Protein AF-A0A9D5GN44-F1 (afdb_monomer)

Nearest PDB structures (foldseek):
  5c17-assembly1_A  TM=8.410E-01  e=7.854E-07  Priestia megaterium
  3f0p-assembly2_B  TM=7.069E-01  e=7.404E-07  Escherichia coli
  3f2f-assembly2_B  TM=6.912E-01  e=1.336E-06  Escherichia coli
  3f2g-assembly2_B  TM=6.956E-01  e=2.410E-06  Escherichia coli
  3fn8-assembly2_B  TM=6.91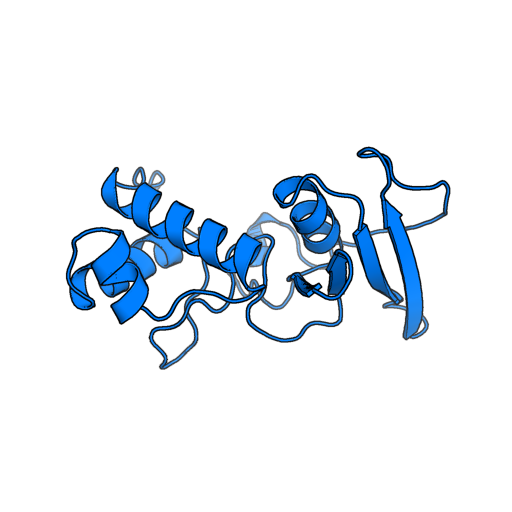7E-01  e=2.712E-06  Escherichia coli

Mean predicted aligned error: 4.76 Å

pLDDT: mean 92.04, std 11.54, range [35.81, 98.5]

Solvent-accessible surface area (backbone atoms only — not comparable to full-atom values): 8896 Å² total; per-residue (Å²): 135,83,83,68,84,76,74,72,50,81,62,42,51,52,51,52,52,50,37,50,52,27,28,77,73,68,43,33,60,53,56,48,67,57,48,10,60,77,70,76,51,49,48,66,58,46,52,53,38,53,49,54,36,32,78,66,73,60,34,39,66,33,85,100,47,86,39,58,33,29,48,81,32,39,20,58,53,92,48,70,21,31,32,35,46,86,91,46,66,34,24,10,70,38,76,68,25,26,55,44,41,39,63,73,66,70,55,57,32,35,37,35,36,55,41,91,87,81,60,49,80,44,75,47,50,31,50,91,93,35,72,58,93,76,91,83,84,88,79,73,82,45,60,77,95,51,26,80,81,41,65,84,66,79

Secondary structure (DSSP, 8-state):
---------HHHHHHHHHHHHHHHHHSSPPPHHHHHHHTTS-HHHHHHHHHHHHHTTS-EEPTTSSSEEEETTEESS--S-EEEETTEEEEESSHHHHHHHHHHHTS-EEEEEE-TTT--EEEEEEETTEEPS--------S-GGGGGGSTT--

Radius of gyration: 16.52 Å; Cα contacts (8 Å, |Δi|>4): 241; chains: 1; bounding box: 42×39×43 Å

Sequence (154 aa):
MSDAPQQSTGFDDRVRLAVYRSFVKTAQPPHPDELARQVNATPEQVRASYGRLADAHVLVVQPQSPFVRMEMPFSAVVTDYEVLDGSTRYHANCAWDAFGVVAVLGRDATVRCRCADCGERVAFRIEHNKLEPGDGLIHFVVPAHRWWDDIIFT

Foldseek 3Di:
DDDDQDPQDPLLVLLLVQQLVCCLVALAGDDLCVSCVVSVHDSVVSLVSVVSCVVSVQFDADPPDSGTQGGFQFGNDDDQKWKDDPPDITHGLFPVSSVVVCVSNVAWIKIWGADPPPRDIDIWTAHPNDIDDDDDDGDDPDDPVCCSVPVSRD

Structure (mmCIF, N/CA/C/O backbone):
data_AF-A0A9D5GN44-F1
#
_entry.id   AF-A0A9D5GN44-F1
#
loop_
_atom_site.group_PDB
_atom_site.id
_atom_site.type_symbol
_atom_site.label_atom_id
_atom_site.label_alt_id
_atom_site.label_comp_id
_atom_site.label_asym_id
_atom_site.label_entity_id
_atom_site.label_seq_id
_atom_site.pdbx_PDB_ins_code
_atom_site.Cartn_x
_atom_site.Cartn_y
_atom_site.Cartn_z
_atom_site.occupancy
_atom_site.B_iso_or_equiv
_atom_site.auth_seq_id
_atom_site.auth_comp_id
_atom_site.auth_asym_id
_atom_site.auth_atom_id
_atom_site.pdbx_PDB_model_num
ATOM 1 N N . MET A 1 1 ? -19.046 -26.613 2.769 1.00 35.81 1 MET A N 1
ATOM 2 C CA . MET A 1 1 ? -19.876 -25.478 3.219 1.00 35.81 1 MET A CA 1
ATOM 3 C C . MET A 1 1 ? -19.116 -24.244 2.792 1.00 35.81 1 MET A C 1
ATOM 5 O O . MET A 1 1 ? -18.000 -24.061 3.245 1.00 35.81 1 MET A O 1
ATOM 9 N N . SER A 1 2 ? -19.615 -23.572 1.756 1.00 39.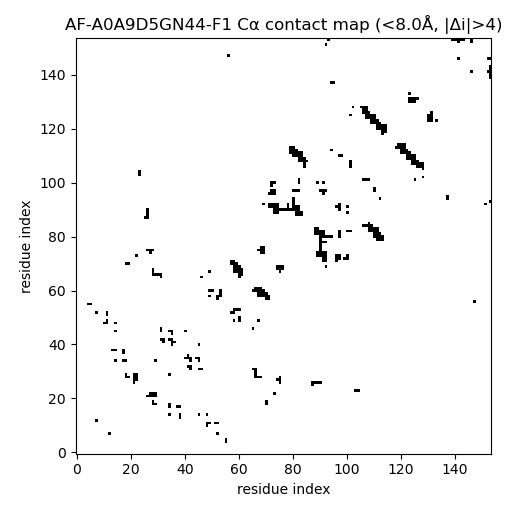38 2 SER A N 1
ATOM 10 C CA . SER A 1 2 ? -18.946 -22.442 1.113 1.00 39.38 2 SER A CA 1
ATOM 11 C C . SER A 1 2 ? -19.329 -21.187 1.884 1.00 39.38 2 SER A C 1
ATOM 13 O O . SER A 1 2 ? -20.483 -20.772 1.787 1.00 39.38 2 SER A O 1
ATOM 15 N N . ASP A 1 3 ? -18.399 -20.612 2.640 1.00 41.28 3 ASP A N 1
ATOM 16 C CA . ASP A 1 3 ? -18.574 -19.266 3.179 1.00 41.28 3 ASP A CA 1
ATOM 17 C C . ASP A 1 3 ? -18.505 -18.290 2.004 1.00 41.28 3 ASP A C 1
ATOM 19 O O . ASP A 1 3 ? -17.457 -18.057 1.402 1.00 41.28 3 ASP A O 1
ATOM 23 N N . ALA A 1 4 ? -19.674 -17.799 1.596 1.00 40.53 4 ALA A N 1
ATOM 24 C CA . ALA A 1 4 ? -19.759 -16.675 0.681 1.00 40.53 4 ALA A CA 1
ATOM 25 C C . ALA A 1 4 ? -19.089 -15.459 1.346 1.00 40.53 4 ALA A C 1
ATOM 27 O O . ALA A 1 4 ? -19.263 -15.276 2.553 1.00 40.53 4 ALA A O 1
ATOM 28 N N . PRO A 1 5 ? -18.359 -14.611 0.601 1.00 45.75 5 PRO A N 1
ATOM 29 C CA 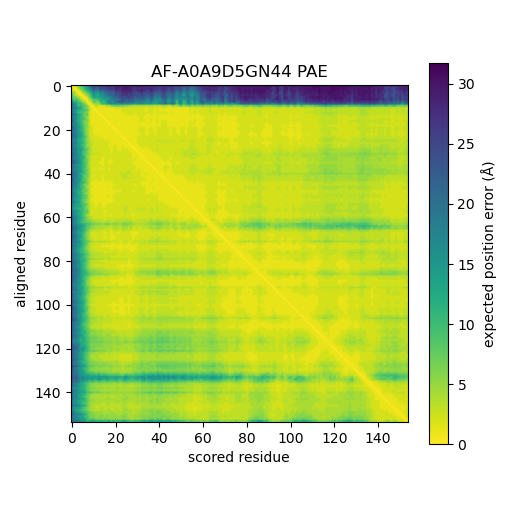. PRO A 1 5 ? -17.728 -13.440 1.187 1.00 45.75 5 PRO A CA 1
ATOM 30 C C . PRO A 1 5 ? -18.810 -12.542 1.793 1.00 45.75 5 PRO A C 1
ATOM 32 O O . PRO A 1 5 ? -19.678 -12.019 1.088 1.00 45.75 5 PRO A O 1
ATOM 35 N N . GLN A 1 6 ? -18.783 -12.421 3.121 1.00 52.31 6 GLN A N 1
ATOM 36 C CA . GLN A 1 6 ? -19.658 -11.542 3.881 1.00 52.31 6 GLN A CA 1
ATOM 37 C C . GLN A 1 6 ? -19.429 -10.125 3.349 1.00 52.31 6 GLN A C 1
ATOM 39 O O . GLN A 1 6 ? -18.328 -9.589 3.464 1.00 52.31 6 GLN A O 1
ATOM 44 N N . GLN A 1 7 ? -20.443 -9.545 2.700 1.00 52.06 7 GLN A N 1
ATOM 45 C CA . GLN A 1 7 ? -20.351 -8.188 2.172 1.00 52.06 7 GLN A CA 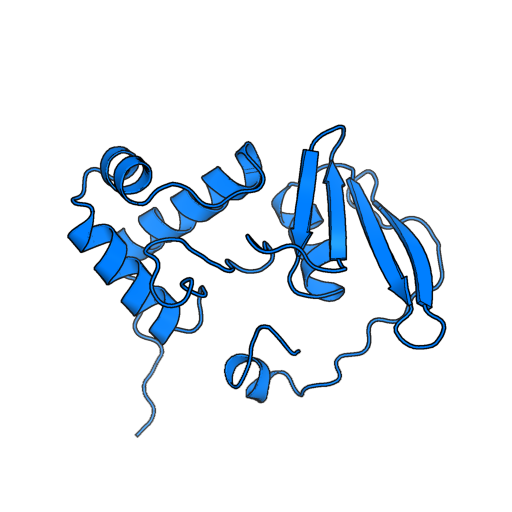1
ATOM 46 C C . GLN A 1 7 ? -19.915 -7.251 3.299 1.00 52.06 7 GLN A C 1
ATOM 48 O O . GLN A 1 7 ? -20.566 -7.192 4.345 1.00 52.06 7 GLN A O 1
ATOM 53 N N . SER A 1 8 ? -18.797 -6.560 3.070 1.00 58.03 8 SER A N 1
ATOM 54 C CA . SER A 1 8 ? -18.323 -5.439 3.874 1.00 58.03 8 SER A CA 1
ATOM 55 C C . SER A 1 8 ? -19.519 -4.586 4.292 1.00 58.03 8 SER A C 1
ATOM 57 O O . SER A 1 8 ? -20.308 -4.140 3.455 1.00 58.03 8 SER A O 1
ATOM 59 N N . THR A 1 9 ? -19.730 -4.423 5.599 1.00 73.44 9 THR A N 1
ATOM 60 C CA . THR A 1 9 ? -20.786 -3.519 6.056 1.00 73.44 9 THR A CA 1
ATOM 61 C C . THR A 1 9 ? -20.445 -2.114 5.557 1.00 73.44 9 THR A C 1
ATOM 63 O O . THR A 1 9 ? -19.271 -1.770 5.445 1.00 73.44 9 THR A O 1
ATOM 66 N N . GLY A 1 10 ? -21.429 -1.241 5.324 1.00 92.31 10 GLY A N 1
ATOM 67 C CA . GLY A 1 10 ? -21.131 0.142 4.911 1.00 92.31 10 GLY A CA 1
ATOM 68 C C . GLY A 1 10 ? -20.200 0.900 5.880 1.00 92.31 10 GLY A C 1
ATOM 69 O O . GLY A 1 10 ? -19.670 1.952 5.535 1.00 92.31 10 GLY A O 1
ATOM 70 N N . PHE A 1 11 ? -19.982 0.383 7.095 1.00 96.25 11 PHE A N 1
ATOM 71 C CA . PHE A 1 11 ? -18.941 0.851 8.003 1.00 96.25 11 PHE A CA 1
ATOM 72 C C . PHE A 1 11 ? -17.533 0.373 7.614 1.00 96.25 11 PHE A C 1
ATOM 74 O O . PHE A 1 11 ? -16.617 1.194 7.589 1.00 96.25 11 PHE A O 1
ATOM 81 N N . ASP A 1 12 ? -17.366 -0.909 7.289 1.00 97.25 12 ASP A N 1
ATOM 82 C CA . ASP A 1 12 ? -16.081 -1.502 6.897 1.00 97.25 12 ASP A CA 1
ATOM 83 C C . ASP A 1 12 ? -15.545 -0.862 5.607 1.00 97.25 12 ASP A C 1
ATOM 85 O O . ASP A 1 12 ? -14.369 -0.506 5.537 1.00 97.25 12 ASP A O 1
ATOM 89 N N . ASP A 1 13 ? -16.424 -0.555 4.648 1.00 96.62 13 ASP A N 1
ATOM 90 C CA . ASP A 1 13 ? -16.061 0.204 3.443 1.00 96.62 13 ASP A CA 1
ATOM 91 C C . ASP A 1 13 ? -15.542 1.610 3.770 1.00 96.62 13 ASP A C 1
ATOM 93 O O . ASP A 1 13 ? -14.566 2.076 3.176 1.00 96.62 13 ASP A O 1
ATOM 97 N N . ARG A 1 14 ? -16.162 2.304 4.736 1.00 97.44 14 ARG A N 1
ATOM 98 C CA . ARG A 1 14 ? -15.693 3.631 5.173 1.00 97.44 14 ARG A CA 1
ATOM 99 C C . ARG A 1 14 ? -14.335 3.550 5.855 1.00 97.44 14 ARG A C 1
ATOM 101 O O . ARG A 1 14 ? -13.502 4.425 5.619 1.00 97.44 14 ARG A O 1
ATOM 108 N N . VAL A 1 15 ? -14.118 2.526 6.681 1.00 97.69 15 VAL A N 1
ATOM 109 C CA . VAL A 1 15 ? -12.827 2.261 7.329 1.00 97.69 15 VAL A CA 1
ATOM 110 C C . VAL A 1 15 ? -11.757 2.015 6.269 1.00 97.69 15 VAL A C 1
ATOM 112 O O . VAL A 1 15 ? -10.753 2.727 6.247 1.00 97.69 15 VAL A O 1
ATOM 115 N N . ARG A 1 16 ? -12.003 1.093 5.334 1.00 97.38 16 ARG A N 1
ATOM 116 C CA . ARG A 1 16 ? -11.076 0.762 4.246 1.00 97.38 16 ARG A CA 1
ATOM 117 C C . ARG A 1 16 ? -10.751 1.974 3.374 1.00 97.38 16 ARG A C 1
ATOM 119 O O . ARG A 1 16 ? -9.587 2.263 3.103 1.00 97.38 16 ARG A O 1
ATOM 126 N N . LEU A 1 17 ? -11.766 2.738 2.973 1.00 97.31 17 LEU A N 1
ATOM 127 C CA . LEU A 1 17 ? -11.568 3.949 2.177 1.00 97.31 17 LEU A CA 1
ATOM 128 C C . LEU A 1 17 ? -10.712 4.984 2.918 1.00 97.31 17 LEU A C 1
ATOM 130 O O . LEU A 1 17 ? -9.891 5.666 2.304 1.00 97.31 17 LEU A O 1
ATOM 134 N N . ALA A 1 18 ? -10.889 5.120 4.232 1.00 97.69 18 ALA A N 1
ATOM 135 C CA . ALA A 1 18 ? -10.084 6.030 5.033 1.00 97.69 18 ALA A CA 1
ATOM 136 C C . ALA A 1 18 ? -8.627 5.542 5.193 1.00 97.69 18 ALA A C 1
ATOM 138 O O . ALA A 1 18 ? -7.714 6.369 5.146 1.00 97.69 18 ALA A O 1
ATOM 139 N N . VAL A 1 19 ? -8.383 4.225 5.245 1.00 97.88 19 VAL A N 1
ATOM 140 C CA . VAL A 1 19 ? -7.028 3.645 5.149 1.00 97.88 19 VAL A CA 1
ATOM 141 C C . VAL A 1 19 ? -6.370 4.004 3.812 1.00 97.88 19 VAL A C 1
ATOM 143 O O . VAL A 1 19 ? -5.272 4.563 3.816 1.00 97.88 19 VAL A O 1
ATOM 146 N N . TYR A 1 20 ? -7.051 3.794 2.680 1.00 97.88 20 TYR A N 1
ATOM 147 C CA . TYR A 1 20 ? -6.538 4.193 1.360 1.00 97.88 20 TYR A CA 1
ATOM 148 C C . TYR A 1 20 ? -6.214 5.681 1.282 1.00 97.88 20 TYR A C 1
ATOM 150 O O . TYR A 1 20 ? -5.154 6.064 0.791 1.00 97.88 20 TYR A O 1
ATOM 158 N N . ARG A 1 21 ? -7.111 6.539 1.779 1.00 97.62 21 ARG A N 1
ATOM 159 C CA . ARG A 1 21 ? -6.884 7.991 1.797 1.00 97.62 21 ARG A CA 1
ATOM 160 C C . ARG A 1 21 ? -5.644 8.366 2.600 1.00 97.62 21 ARG A C 1
ATOM 162 O O . ARG A 1 21 ? -4.933 9.281 2.190 1.00 97.62 21 ARG A O 1
ATOM 169 N N . SER A 1 22 ? -5.382 7.674 3.710 1.00 97.81 22 SER A N 1
ATOM 170 C CA . SER A 1 22 ? -4.145 7.860 4.469 1.00 97.81 22 SER A CA 1
ATOM 171 C C . SER A 1 22 ? -2.937 7.472 3.627 1.00 97.81 22 SER A C 1
ATOM 173 O O . SER A 1 22 ? -2.066 8.315 3.436 1.00 97.81 22 SER A O 1
ATOM 175 N N . PHE A 1 23 ? -2.929 6.272 3.034 1.00 97.88 23 PHE A N 1
ATOM 176 C CA . PHE A 1 23 ? -1.836 5.845 2.160 1.00 97.88 23 PHE A CA 1
ATOM 177 C C . PHE A 1 23 ? -1.584 6.857 1.052 1.00 97.88 23 PHE A C 1
ATOM 179 O O . PHE A 1 23 ? -0.482 7.376 0.972 1.00 97.88 23 PHE A O 1
ATOM 186 N N . VAL A 1 24 ? -2.598 7.235 0.272 1.00 97.62 24 VAL A N 1
ATOM 187 C CA . VAL A 1 24 ? -2.460 8.223 -0.811 1.00 97.62 24 VAL A CA 1
ATOM 188 C C . VAL A 1 24 ? -1.850 9.538 -0.311 1.00 97.62 24 VAL A C 1
ATOM 190 O O . VAL A 1 24 ? -1.032 10.133 -1.009 1.00 97.62 24 VAL A O 1
ATOM 193 N N . LYS A 1 25 ? -2.210 9.991 0.895 1.00 96.38 25 L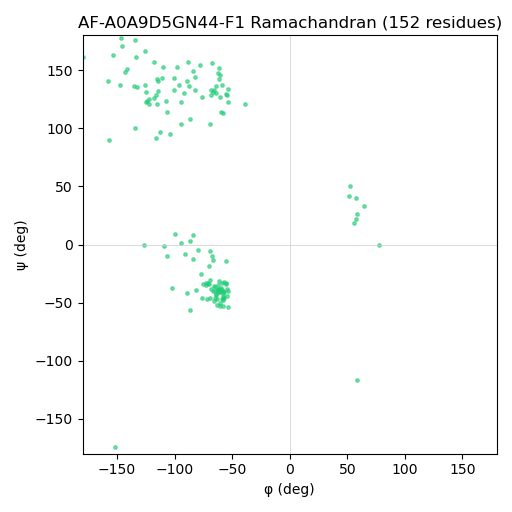YS A N 1
ATOM 194 C CA . LYS A 1 25 ? -1.758 11.273 1.450 1.00 96.38 25 LYS A CA 1
ATOM 195 C C . LYS A 1 25 ? -0.363 11.223 2.082 1.00 96.38 25 LYS A C 1
ATOM 197 O O . LYS A 1 25 ? 0.364 12.207 1.986 1.00 96.38 25 LYS A O 1
ATOM 202 N N . THR A 1 26 ? -0.018 10.147 2.784 1.00 95.94 26 THR A N 1
ATOM 203 C CA . THR A 1 26 ? 1.163 10.091 3.671 1.00 95.94 26 THR A CA 1
ATOM 204 C C . THR A 1 26 ? 2.098 8.921 3.380 1.00 95.94 26 THR A C 1
ATOM 206 O O . THR A 1 26 ? 3.104 8.769 4.067 1.00 95.94 26 THR A O 1
ATOM 209 N N . ALA A 1 27 ? 1.771 8.090 2.388 1.00 97.31 27 ALA A N 1
ATOM 210 C CA . ALA A 1 27 ? 2.402 6.802 2.108 1.00 97.31 27 ALA A CA 1
ATOM 211 C C . ALA A 1 27 ? 2.387 5.823 3.298 1.00 97.31 27 ALA A C 1
ATOM 213 O O . ALA A 1 27 ? 3.166 4.873 3.326 1.00 97.31 27 ALA A O 1
ATOM 214 N N . GLN A 1 28 ? 1.511 6.050 4.283 1.00 96.50 28 GLN A N 1
ATOM 215 C CA . GLN A 1 28 ? 1.411 5.259 5.507 1.00 96.50 28 GLN A CA 1
ATOM 216 C C . GLN A 1 28 ? -0.052 5.059 5.930 1.00 96.50 28 GLN A C 1
ATOM 218 O O . GLN A 1 28 ? -0.905 5.922 5.677 1.00 96.50 28 GLN A O 1
ATOM 223 N N . PRO A 1 29 ? -0.362 3.943 6.610 1.00 95.88 29 PRO A N 1
ATOM 224 C CA . PRO A 1 29 ? -1.679 3.732 7.185 1.00 95.88 29 PRO A CA 1
ATOM 225 C C . PRO A 1 29 ? -1.926 4.722 8.337 1.00 95.88 29 PRO A C 1
ATOM 227 O O . PRO A 1 29 ? -0.980 5.213 8.961 1.00 95.88 29 PRO A O 1
ATOM 230 N N . PRO A 1 30 ? -3.194 5.012 8.660 1.00 95.75 30 PRO A N 1
ATOM 231 C CA . PRO A 1 30 ? -3.525 5.935 9.732 1.00 95.75 30 PRO A CA 1
ATOM 232 C C . PRO A 1 30 ? -3.358 5.261 11.096 1.00 95.75 30 PRO A C 1
ATOM 234 O O . PRO A 1 30 ? -3.529 4.045 11.237 1.00 95.75 30 PRO A O 1
ATOM 237 N N . HIS A 1 31 ? -3.113 6.061 12.137 1.00 93.62 31 HIS A N 1
ATOM 238 C CA . HIS A 1 31 ? -3.265 5.563 13.501 1.00 93.62 31 HIS A CA 1
ATOM 239 C C . HIS A 1 31 ? -4.742 5.203 13.755 1.00 93.62 31 HIS A C 1
ATOM 241 O O . HIS A 1 31 ? -5.617 6.003 13.412 1.00 93.62 31 HIS A O 1
ATOM 247 N N . PRO A 1 32 ? -5.058 4.064 14.396 1.00 91.62 32 PRO A N 1
ATOM 248 C CA . PRO A 1 32 ? -6.440 3.657 14.670 1.00 91.62 32 PRO A CA 1
ATOM 249 C C . PRO A 1 32 ? -7.276 4.718 15.393 1.00 91.62 32 PRO A C 1
ATOM 251 O O . PRO A 1 32 ? -8.424 4.938 15.029 1.00 91.62 32 PRO A O 1
ATOM 254 N N . ASP A 1 33 ? -6.697 5.433 16.359 1.00 93.31 33 ASP A N 1
ATOM 255 C CA . ASP A 1 33 ? -7.386 6.524 17.073 1.00 93.31 33 ASP A CA 1
ATOM 256 C C . ASP A 1 33 ? -7.654 7.760 16.200 1.00 93.31 33 ASP A C 1
ATOM 258 O O . ASP A 1 33 ? -8.615 8.503 16.416 1.00 93.31 33 ASP A O 1
ATOM 262 N N . GLU A 1 34 ? -6.796 8.026 15.214 1.00 94.75 34 GLU A N 1
ATOM 263 C CA . GLU A 1 34 ? -7.057 9.072 14.226 1.00 94.75 34 GLU A CA 1
ATOM 264 C C . GLU A 1 34 ? -8.176 8.631 13.288 1.00 94.75 34 GLU A C 1
ATOM 266 O O . GLU A 1 34 ? -9.138 9.372 13.086 1.00 94.75 34 GLU A O 1
ATOM 271 N N . LEU A 1 35 ? -8.090 7.399 12.788 1.00 96.31 35 LEU A N 1
ATOM 272 C CA . LEU A 1 35 ? -9.100 6.817 11.919 1.00 96.31 35 LEU A CA 1
ATOM 273 C C . LEU A 1 35 ? -10.475 6.798 12.592 1.00 96.31 35 LEU A C 1
ATOM 275 O O . LEU A 1 35 ? -11.456 7.219 11.988 1.00 96.31 35 LEU A O 1
ATOM 279 N N . ALA A 1 36 ? -10.538 6.372 13.854 1.00 96.69 36 ALA A N 1
ATOM 280 C CA . ALA A 1 36 ? -11.757 6.318 14.652 1.00 96.69 36 ALA A CA 1
ATOM 281 C C . ALA A 1 36 ? -12.456 7.683 14.700 1.00 96.69 36 ALA A C 1
ATOM 283 O O . ALA A 1 36 ? -13.656 7.774 14.439 1.00 96.69 36 ALA A O 1
ATOM 284 N N . ARG A 1 37 ? -11.693 8.765 14.911 1.00 96.62 37 ARG A N 1
ATOM 285 C CA . ARG A 1 37 ? -12.220 10.136 14.836 1.00 96.62 37 ARG A CA 1
ATOM 286 C C . ARG A 1 37 ? -12.712 10.490 13.432 1.00 96.62 37 ARG A C 1
ATOM 288 O O . ARG A 1 37 ? -13.789 11.061 13.307 1.00 96.62 37 ARG A O 1
ATOM 295 N N . GLN A 1 38 ? -11.968 10.135 12.383 1.00 95.06 38 GLN A N 1
ATOM 296 C CA . GLN A 1 38 ? -12.356 10.420 10.994 1.00 95.06 38 GLN A CA 1
ATOM 297 C C . GLN A 1 38 ? -13.664 9.724 10.583 1.00 95.06 38 GLN A C 1
ATOM 299 O O . GLN A 1 38 ? -14.439 10.290 9.812 1.00 95.06 38 GLN A O 1
ATOM 304 N N . VAL A 1 39 ? -13.923 8.515 11.093 1.00 95.94 39 VAL A N 1
ATOM 305 C CA . VAL A 1 39 ? -15.129 7.735 10.763 1.00 95.94 39 VAL A CA 1
ATOM 306 C C . VAL A 1 39 ? -16.237 7.822 11.821 1.00 95.94 39 VAL A C 1
ATOM 308 O O . VAL A 1 39 ? -17.230 7.101 11.708 1.00 95.94 39 VAL A O 1
ATOM 311 N N . ASN A 1 40 ? -16.100 8.713 12.814 1.00 96.06 40 ASN A N 1
ATOM 312 C CA . ASN A 1 40 ? -17.025 8.889 13.943 1.00 96.06 40 ASN A CA 1
ATOM 313 C C . ASN A 1 40 ? -17.330 7.572 14.687 1.00 96.06 40 ASN A C 1
ATOM 315 O O . ASN A 1 40 ? -18.489 7.214 14.895 1.00 96.06 40 ASN A O 1
ATOM 319 N N . ALA A 1 41 ? -16.279 6.845 15.061 1.00 96.88 41 ALA A N 1
ATOM 320 C CA . ALA A 1 41 ? -16.338 5.561 15.757 1.00 96.88 41 ALA A CA 1
ATOM 321 C C . ALA A 1 41 ? -15.350 5.514 16.933 1.00 96.88 41 ALA A C 1
ATOM 323 O O . ALA A 1 41 ? -14.562 6.439 17.139 1.00 96.88 41 ALA A O 1
ATOM 324 N N . THR A 1 42 ? -15.367 4.424 17.700 1.00 96.12 42 THR A N 1
ATOM 325 C CA . THR A 1 42 ? -14.339 4.148 18.711 1.00 96.12 42 THR A CA 1
ATOM 326 C C . THR A 1 42 ? -13.155 3.373 18.113 1.00 96.12 42 THR A C 1
ATOM 328 O O . THR A 1 42 ? -13.315 2.671 17.105 1.00 96.12 42 THR A O 1
ATOM 331 N N . PRO A 1 43 ? -11.961 3.435 18.731 1.00 95.06 43 PRO A N 1
ATOM 332 C CA . PRO A 1 43 ? -10.824 2.606 18.331 1.00 95.06 43 PRO A CA 1
ATOM 333 C C . PRO A 1 43 ? -11.136 1.101 18.326 1.00 95.06 43 PRO A C 1
ATOM 335 O O . PRO A 1 43 ? -10.644 0.369 17.470 1.00 95.06 43 PRO A O 1
ATOM 338 N N . GLU A 1 44 ? -11.983 0.621 19.239 1.00 94.62 44 GLU A N 1
ATOM 339 C CA . GLU A 1 44 ? -12.428 -0.779 19.305 1.00 94.62 44 GLU A CA 1
ATOM 340 C C . GLU A 1 44 ? -13.242 -1.165 18.067 1.00 94.62 44 GLU A C 1
ATOM 342 O O . GLU A 1 44 ? -13.027 -2.238 17.505 1.00 94.62 44 GLU A O 1
ATOM 347 N N . GLN A 1 45 ? -14.142 -0.289 17.612 1.00 96.12 45 GLN A N 1
ATOM 348 C CA . GLN A 1 45 ? -14.941 -0.520 16.405 1.00 96.12 45 GLN A CA 1
ATOM 349 C C . GLN A 1 45 ? -14.061 -0.569 15.152 1.00 96.12 45 GLN A C 1
ATOM 351 O O . GLN A 1 45 ? -14.271 -1.429 14.295 1.00 96.12 45 GLN A O 1
ATOM 356 N N . VAL A 1 46 ? -13.048 0.302 15.066 1.00 97.00 46 VAL A N 1
ATOM 357 C CA . VAL A 1 46 ? -12.047 0.272 13.987 1.00 97.00 46 VAL A CA 1
ATOM 358 C C . VAL A 1 46 ? -11.240 -1.025 14.022 1.00 97.00 46 VAL A C 1
ATOM 360 O O . VAL A 1 46 ? -11.116 -1.683 12.995 1.00 97.00 46 VAL A O 1
ATOM 363 N N . ARG A 1 47 ? -10.750 -1.451 15.193 1.00 94.81 47 ARG A N 1
ATOM 364 C CA . ARG A 1 47 ? -10.008 -2.719 15.319 1.00 94.81 47 ARG A CA 1
ATOM 365 C C . ARG A 1 47 ? -10.866 -3.930 14.950 1.00 94.81 47 ARG A C 1
ATOM 367 O O . ARG A 1 47 ? -10.384 -4.831 14.273 1.00 94.81 47 ARG A O 1
ATOM 374 N N . ALA A 1 48 ? -12.141 -3.939 15.337 1.00 94.94 48 ALA A N 1
ATOM 375 C CA . ALA A 1 48 ? -13.075 -4.988 14.934 1.00 94.94 48 ALA A CA 1
ATOM 376 C C . ALA A 1 48 ? -13.333 -4.985 13.415 1.00 94.94 48 ALA A C 1
ATOM 378 O O . ALA A 1 48 ? -13.476 -6.048 12.818 1.00 94.94 48 ALA A O 1
ATOM 379 N N . SER A 1 49 ? -13.378 -3.804 12.789 1.00 96.88 49 SER A N 1
ATOM 380 C CA . SER A 1 49 ? -13.458 -3.665 11.331 1.00 96.88 49 SER A CA 1
ATOM 381 C C . SER A 1 49 ? -12.206 -4.197 10.635 1.00 96.88 49 SER A C 1
ATOM 383 O O . SER A 1 49 ? -12.326 -5.000 9.718 1.00 96.88 49 SER A O 1
ATOM 385 N N . TYR A 1 50 ? -11.012 -3.846 11.122 1.00 96.62 50 TYR A N 1
ATOM 386 C CA . TYR A 1 50 ? -9.752 -4.405 10.624 1.00 96.62 50 TYR A CA 1
ATOM 387 C C . TYR A 1 50 ? -9.715 -5.932 10.720 1.00 96.62 50 TYR A C 1
ATOM 389 O O . TYR A 1 50 ? -9.281 -6.568 9.769 1.00 96.62 50 TYR A O 1
ATOM 397 N N . GLY A 1 51 ? -10.213 -6.515 11.818 1.00 95.25 51 GLY A N 1
ATOM 398 C CA . GLY A 1 51 ? -10.357 -7.968 11.949 1.00 95.25 51 GLY A CA 1
ATOM 399 C C . GLY A 1 51 ? -11.227 -8.565 10.841 1.00 95.25 51 GLY A C 1
ATOM 400 O O . GLY A 1 51 ? -10.763 -9.424 10.104 1.00 95.25 51 GLY A O 1
ATOM 401 N N . ARG A 1 52 ? -12.442 -8.035 10.640 1.00 96.50 52 ARG A N 1
ATOM 402 C CA . ARG A 1 52 ? -13.340 -8.510 9.570 1.00 96.50 52 ARG A CA 1
ATOM 403 C C . ARG A 1 52 ? -12.751 -8.338 8.170 1.00 96.50 52 ARG A C 1
ATOM 405 O O . ARG A 1 52 ? -12.907 -9.218 7.333 1.00 96.50 52 ARG A O 1
ATOM 412 N N . LEU A 1 53 ? -12.096 -7.208 7.905 1.00 96.62 53 LEU A N 1
ATOM 413 C CA . LEU A 1 53 ? -11.438 -6.950 6.623 1.00 96.62 53 LEU A CA 1
ATOM 414 C C . LEU A 1 53 ? -10.252 -7.903 6.404 1.00 96.62 53 LEU A C 1
ATOM 416 O O . LEU A 1 53 ? -10.031 -8.342 5.279 1.00 96.62 53 LEU A O 1
ATOM 420 N N . ALA A 1 54 ? -9.518 -8.259 7.459 1.00 95.31 54 ALA A N 1
ATOM 421 C CA . ALA A 1 54 ? -8.446 -9.246 7.381 1.00 95.31 54 ALA A CA 1
ATOM 422 C C . ALA A 1 54 ? -8.982 -10.663 7.133 1.00 95.31 54 ALA A C 1
ATOM 424 O O . ALA A 1 54 ? -8.507 -11.331 6.218 1.00 95.31 54 ALA A O 1
ATOM 425 N N . ASP A 1 55 ? -10.018 -11.080 7.867 1.00 95.25 55 ASP A N 1
ATOM 426 C CA . ASP A 1 55 ? -10.691 -12.374 7.676 1.00 95.25 55 ASP A CA 1
ATOM 427 C C . ASP A 1 55 ? -11.266 -12.510 6.256 1.00 95.25 55 ASP A C 1
ATOM 429 O O . ASP A 1 55 ? -11.290 -13.593 5.676 1.00 95.25 55 ASP A O 1
ATOM 433 N N . ALA A 1 56 ? -11.703 -11.392 5.671 1.00 95.31 56 ALA A N 1
ATOM 434 C CA . ALA A 1 56 ? -12.201 -11.312 4.303 1.00 95.31 56 ALA A CA 1
ATOM 435 C C . ALA A 1 56 ? -11.096 -11.149 3.244 1.00 95.31 56 ALA A C 1
ATOM 437 O O . ALA A 1 56 ? -11.424 -10.911 2.079 1.00 95.31 56 ALA A O 1
ATOM 438 N N . HIS A 1 57 ? -9.813 -11.255 3.614 1.00 94.81 57 HIS A N 1
ATOM 439 C CA . HIS A 1 57 ? -8.688 -11.126 2.683 1.00 94.81 57 HIS A CA 1
ATOM 440 C C . HIS A 1 57 ? -8.685 -9.777 1.932 1.00 94.81 57 HIS A C 1
ATOM 442 O O . HIS A 1 57 ? -8.425 -9.692 0.730 1.00 94.81 57 HIS A O 1
ATOM 448 N N . VAL A 1 58 ? -9.015 -8.695 2.642 1.00 95.12 58 VAL A N 1
ATOM 449 C CA . VAL A 1 58 ? -9.049 -7.328 2.098 1.00 95.12 58 VAL A CA 1
ATOM 450 C C . VAL A 1 58 ? -7.814 -6.526 2.507 1.00 95.12 58 VAL A C 1
ATOM 452 O O . VAL A 1 58 ? -7.288 -5.767 1.698 1.00 95.12 58 VAL A O 1
ATOM 455 N N . LEU A 1 59 ? -7.325 -6.723 3.733 1.00 95.88 59 LEU A N 1
ATOM 456 C CA . LEU A 1 59 ? -6.113 -6.090 4.256 1.00 95.88 59 LEU A CA 1
ATOM 457 C C . LEU A 1 59 ? -5.359 -7.021 5.199 1.00 95.88 59 LEU A C 1
ATOM 459 O O . LEU A 1 59 ? -5.876 -8.049 5.627 1.00 95.88 59 LEU A O 1
ATOM 463 N N . VAL A 1 60 ? -4.149 -6.627 5.577 1.00 96.12 60 VAL A N 1
ATOM 464 C CA . VAL A 1 60 ? -3.321 -7.339 6.552 1.00 96.12 60 VAL A CA 1
ATOM 465 C C . VAL A 1 60 ? -3.105 -6.445 7.758 1.00 96.12 60 VAL A C 1
ATOM 467 O O . VAL A 1 60 ? -2.659 -5.306 7.619 1.00 96.12 60 VAL A O 1
ATOM 470 N N . VAL A 1 61 ? -3.367 -6.960 8.956 1.00 95.31 61 VAL A N 1
ATOM 471 C CA . VAL A 1 61 ? -3.057 -6.271 10.216 1.00 95.31 61 VAL A CA 1
ATOM 472 C C . VAL A 1 61 ? -1.645 -6.638 10.665 1.00 95.31 61 VAL A C 1
ATOM 474 O O . VAL A 1 61 ? -1.201 -7.778 10.524 1.00 95.31 61 VAL A O 1
ATOM 477 N N . GLN A 1 62 ? -0.909 -5.670 11.203 1.00 94.00 62 GLN A N 1
ATOM 478 C CA . GLN A 1 62 ? 0.413 -5.904 11.768 1.00 94.00 62 GLN A CA 1
ATOM 479 C C . GLN A 1 62 ? 0.303 -6.842 12.986 1.00 94.00 62 GLN A C 1
ATOM 481 O O . GLN A 1 62 ? -0.478 -6.569 13.898 1.00 94.00 62 GLN A O 1
ATOM 486 N N . PRO A 1 63 ? 1.107 -7.920 13.068 1.00 90.06 63 PRO A N 1
ATOM 487 C CA . PRO A 1 63 ? 1.125 -8.777 14.248 1.00 90.06 63 PRO A CA 1
ATOM 488 C C . PRO A 1 63 ? 1.375 -7.977 15.530 1.00 90.06 63 PRO A C 1
ATOM 490 O O . PRO A 1 63 ? 2.283 -7.146 15.573 1.00 90.06 63 PRO A O 1
ATOM 493 N N . GLN A 1 64 ? 0.576 -8.248 16.569 1.00 89.06 64 GLN A N 1
ATOM 494 C CA . GLN A 1 64 ? 0.701 -7.644 17.909 1.00 89.06 64 GLN A CA 1
ATOM 495 C C . GLN A 1 64 ? 0.616 -6.107 17.926 1.00 89.06 64 GLN A C 1
ATOM 497 O O . GLN A 1 64 ? 1.088 -5.453 18.853 1.00 89.06 64 GLN A O 1
ATOM 502 N N . SER A 1 65 ? 0.010 -5.519 16.901 1.00 89.81 65 SER A N 1
ATOM 503 C CA . SER A 1 65 ? -0.045 -4.081 16.695 1.00 89.81 65 SER A CA 1
ATOM 504 C C . SER A 1 65 ? -1.401 -3.709 16.104 1.00 89.81 65 SER A C 1
ATOM 506 O O . SER A 1 65 ? -1.994 -4.502 15.376 1.00 89.81 65 SER A O 1
ATOM 508 N N . PRO A 1 66 ? -1.933 -2.514 16.400 1.00 86.44 66 PRO A N 1
ATOM 509 C CA . PRO A 1 66 ? -3.237 -2.127 15.891 1.00 86.44 66 PRO A CA 1
ATOM 510 C C . PRO A 1 66 ? -3.149 -1.489 14.489 1.00 86.44 66 PRO A C 1
ATOM 512 O O . PRO A 1 66 ? -4.163 -1.032 13.967 1.00 86.44 66 PRO A O 1
ATOM 515 N N . PHE A 1 67 ? -1.957 -1.420 13.885 1.00 93.25 67 PHE A N 1
ATOM 516 C CA . PHE A 1 67 ? -1.741 -0.826 12.566 1.00 93.25 67 PHE A CA 1
ATOM 517 C C . PHE A 1 67 ? -2.028 -1.805 11.426 1.00 93.25 67 PHE A C 1
ATOM 519 O O . PHE A 1 67 ? -1.796 -3.008 11.535 1.00 93.25 67 PHE A O 1
ATOM 526 N N . VAL A 1 68 ? -2.467 -1.263 10.293 1.00 96.81 68 VAL A N 1
ATOM 527 C CA . VAL A 1 68 ? -2.487 -1.991 9.021 1.00 96.81 68 VAL A CA 1
ATOM 528 C C . VAL A 1 68 ? -1.044 -2.219 8.573 1.00 96.81 68 VAL A C 1
ATOM 530 O O . VAL A 1 68 ? -0.229 -1.302 8.597 1.00 96.81 68 VAL A O 1
ATOM 533 N N . ARG A 1 69 ? -0.726 -3.445 8.171 1.00 96.06 69 ARG A N 1
ATOM 534 C CA . ARG A 1 69 ? 0.557 -3.814 7.570 1.00 96.06 69 ARG A CA 1
ATOM 535 C C . ARG A 1 69 ? 0.528 -3.659 6.054 1.00 96.06 69 ARG A C 1
ATOM 537 O O . ARG A 1 69 ? 1.504 -3.191 5.478 1.00 96.06 69 ARG A O 1
ATOM 544 N N . MET A 1 70 ? -0.571 -4.062 5.418 1.00 96.38 70 MET A N 1
ATOM 545 C CA . MET A 1 70 ? -0.765 -4.000 3.966 1.00 96.38 70 MET A CA 1
ATOM 546 C C . MET A 1 70 ? -2.241 -3.741 3.657 1.00 96.38 70 MET A C 1
ATOM 548 O O . MET A 1 70 ? -3.113 -4.349 4.271 1.00 96.38 70 MET A O 1
ATOM 552 N N . GLU A 1 71 ? -2.513 -2.863 2.700 1.00 96.19 71 GLU A N 1
ATOM 553 C CA . GLU A 1 71 ? -3.820 -2.689 2.051 1.00 96.19 71 GLU A CA 1
ATOM 554 C C . GLU A 1 71 ? -3.510 -2.609 0.564 1.00 96.19 71 GLU A C 1
ATOM 556 O O . GLU A 1 71 ? -3.025 -1.579 0.090 1.00 96.19 71 GLU A O 1
ATOM 561 N N . MET A 1 72 ? -3.703 -3.717 -0.152 1.00 94.00 72 MET A N 1
ATOM 562 C CA . MET A 1 72 ? -3.220 -3.855 -1.524 1.00 94.00 72 MET A CA 1
ATOM 563 C C . MET A 1 72 ? -3.740 -2.697 -2.384 1.00 94.00 72 MET A C 1
ATOM 565 O O . MET A 1 72 ? -4.937 -2.423 -2.377 1.00 94.00 72 MET A O 1
ATOM 569 N N . PRO A 1 73 ? -2.878 -1.990 -3.124 1.00 96.50 73 PRO A N 1
ATOM 570 C CA . PRO A 1 73 ? -1.514 -2.390 -3.462 1.00 96.50 73 PRO A CA 1
ATOM 571 C C . PRO A 1 73 ? -0.422 -1.843 -2.518 1.00 96.50 73 PRO A C 1
ATOM 573 O O . PRO A 1 73 ? 0.763 -2.077 -2.744 1.00 96.50 73 PRO A O 1
ATOM 576 N N . PHE A 1 74 ? -0.785 -1.093 -1.476 1.00 98.00 74 PHE A N 1
ATOM 577 C CA . PHE A 1 74 ? 0.164 -0.449 -0.571 1.00 98.00 74 PHE A CA 1
ATOM 578 C C . PHE A 1 74 ? 0.691 -1.391 0.514 1.00 98.00 74 PHE A C 1
ATOM 580 O O . PHE A 1 74 ? -0.044 -2.180 1.115 1.00 98.00 74 PHE A O 1
ATOM 587 N N . SER A 1 75 ? 1.966 -1.199 0.839 1.00 97.19 75 SER A N 1
ATOM 588 C CA . SER A 1 75 ? 2.647 -1.801 1.977 1.00 97.19 75 SER A CA 1
ATOM 589 C C . SER A 1 75 ? 3.052 -0.727 2.983 1.00 97.19 75 SER A C 1
ATOM 591 O O . SER A 1 75 ? 3.632 0.296 2.618 1.00 97.19 75 SER A O 1
ATOM 593 N N . ALA A 1 76 ? 2.766 -0.959 4.264 1.00 96.06 76 ALA A N 1
ATOM 594 C CA . ALA A 1 76 ? 3.276 -0.136 5.363 1.00 96.06 76 ALA A CA 1
ATOM 595 C C . ALA A 1 76 ? 4.684 -0.570 5.807 1.00 96.06 76 ALA A C 1
ATOM 597 O O . ALA A 1 76 ? 5.351 0.146 6.552 1.00 96.06 76 ALA A O 1
ATOM 598 N N . VAL A 1 77 ? 5.143 -1.743 5.361 1.00 93.38 77 VAL A N 1
ATOM 599 C CA . VAL A 1 77 ? 6.512 -2.218 5.574 1.00 93.38 77 VAL A CA 1
ATOM 600 C C . VAL A 1 77 ? 7.366 -1.929 4.346 1.00 93.38 77 VAL A C 1
ATOM 602 O O . VAL A 1 77 ? 6.869 -1.855 3.226 1.00 93.38 77 VAL A O 1
ATOM 605 N N . VAL A 1 78 ? 8.669 -1.764 4.561 1.00 94.12 78 VAL A N 1
ATOM 606 C CA . VAL A 1 78 ? 9.622 -1.582 3.464 1.00 94.12 78 VAL A CA 1
ATOM 607 C C . VAL A 1 78 ? 9.724 -2.879 2.669 1.00 94.12 78 VAL A C 1
ATOM 609 O O . VAL A 1 78 ? 9.971 -3.943 3.236 1.00 94.12 78 VAL A O 1
ATOM 612 N N . THR A 1 79 ? 9.575 -2.766 1.355 1.00 93.88 79 THR A N 1
ATOM 613 C CA . THR A 1 79 ? 9.768 -3.845 0.382 1.00 93.88 79 THR A CA 1
ATOM 614 C C . THR A 1 79 ? 10.760 -3.397 -0.689 1.00 93.88 79 THR A C 1
ATOM 616 O O . THR A 1 79 ? 11.051 -2.203 -0.817 1.00 93.88 79 THR A O 1
ATOM 619 N N . ASP A 1 80 ? 11.255 -4.339 -1.495 1.00 93.06 80 ASP A N 1
ATOM 620 C CA . ASP A 1 80 ? 12.072 -4.016 -2.671 1.00 93.06 80 ASP A CA 1
ATOM 621 C C . ASP A 1 80 ? 11.269 -3.334 -3.794 1.00 93.06 80 ASP A C 1
ATOM 623 O O . ASP A 1 80 ? 11.864 -2.917 -4.781 1.00 93.06 80 ASP A O 1
ATOM 627 N N . TYR A 1 81 ? 9.944 -3.198 -3.665 1.00 96.44 81 TYR A N 1
ATOM 628 C CA . TYR A 1 81 ? 9.071 -2.597 -4.672 1.00 96.44 81 TYR A CA 1
ATOM 629 C C . TYR A 1 81 ? 8.665 -1.186 -4.244 1.00 96.44 81 TYR A C 1
ATOM 631 O O . TYR A 1 81 ? 7.716 -0.985 -3.484 1.00 96.44 81 TYR A O 1
ATOM 639 N N . GLU A 1 82 ? 9.406 -0.193 -4.726 1.00 98.06 82 GLU A N 1
ATOM 640 C CA . GLU A 1 82 ? 9.200 1.217 -4.401 1.00 98.06 82 GLU A CA 1
ATOM 641 C C . GLU A 1 82 ? 8.448 1.938 -5.524 1.00 98.06 82 GLU A C 1
ATOM 643 O O . GLU A 1 82 ? 8.711 1.716 -6.706 1.00 98.06 82 GLU A O 1
ATOM 648 N N . VAL A 1 83 ? 7.569 2.871 -5.162 1.00 98.50 83 VAL A N 1
ATOM 649 C CA . VAL A 1 83 ? 6.934 3.806 -6.100 1.00 98.50 83 VAL A CA 1
ATOM 650 C C . VAL A 1 83 ? 7.245 5.230 -5.672 1.00 98.50 83 VAL A C 1
ATOM 652 O O . VAL A 1 83 ? 7.007 5.612 -4.526 1.00 98.50 83 VAL A O 1
ATOM 655 N N . LEU A 1 84 ? 7.803 6.012 -6.590 1.00 98.38 84 LEU A N 1
ATOM 656 C CA . LEU A 1 84 ? 8.192 7.399 -6.370 1.00 98.38 84 LEU A CA 1
ATOM 657 C C . LEU A 1 84 ? 7.218 8.335 -7.093 1.00 98.38 84 LEU A C 1
ATOM 659 O O . LEU A 1 84 ? 7.193 8.344 -8.324 1.00 98.38 84 LEU A O 1
ATOM 663 N N . ASP A 1 85 ? 6.465 9.122 -6.323 1.00 96.31 85 ASP A N 1
ATOM 664 C CA . ASP A 1 85 ? 5.624 10.244 -6.775 1.00 96.31 85 ASP A CA 1
ATOM 665 C C . ASP A 1 85 ? 6.251 11.538 -6.231 1.00 96.31 85 ASP A C 1
ATOM 667 O O . ASP A 1 85 ? 6.121 11.875 -5.049 1.00 96.31 85 ASP A O 1
ATOM 671 N N . GLY A 1 86 ? 7.042 12.221 -7.064 1.00 93.44 86 GLY A N 1
ATOM 672 C CA . GLY A 1 86 ? 7.827 13.384 -6.646 1.00 93.44 86 GLY A CA 1
ATOM 673 C C . GLY A 1 86 ? 8.806 13.060 -5.508 1.00 93.44 86 GLY A C 1
ATOM 674 O O . GLY A 1 86 ? 9.743 12.280 -5.680 1.00 93.44 86 GLY A O 1
ATOM 675 N N . SER A 1 87 ? 8.615 13.690 -4.344 1.00 94.25 87 SER A N 1
ATOM 676 C CA . SER A 1 87 ? 9.404 13.429 -3.129 1.0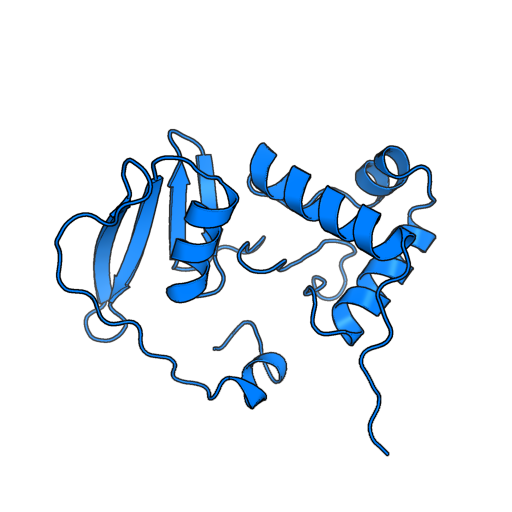0 94.25 87 SER A CA 1
ATOM 677 C C . SER A 1 87 ? 8.803 12.343 -2.232 1.00 94.25 87 SER A C 1
ATOM 679 O O . SER A 1 87 ? 9.443 11.934 -1.259 1.00 94.25 87 SER A O 1
ATOM 681 N N . THR A 1 88 ? 7.592 11.873 -2.534 1.00 97.44 88 THR A N 1
ATOM 682 C CA . THR A 1 88 ? 6.912 10.839 -1.760 1.00 97.44 88 THR A CA 1
ATOM 683 C C . THR A 1 88 ? 7.308 9.459 -2.265 1.00 97.44 88 THR A C 1
ATOM 685 O O . THR A 1 88 ? 7.378 9.193 -3.465 1.00 97.44 88 THR A O 1
ATOM 688 N N . ARG A 1 89 ? 7.570 8.567 -1.313 1.00 98.12 89 ARG A N 1
ATOM 689 C CA . ARG A 1 89 ? 7.918 7.174 -1.560 1.00 98.12 89 ARG A CA 1
ATOM 690 C C . ARG A 1 89 ? 6.862 6.278 -0.944 1.00 98.12 89 ARG A C 1
ATOM 692 O O . ARG A 1 89 ? 6.619 6.359 0.256 1.00 98.12 89 ARG A O 1
ATOM 699 N N . TYR A 1 90 ? 6.316 5.398 -1.763 1.00 98.50 90 TYR A N 1
ATOM 700 C CA . TYR A 1 90 ? 5.408 4.335 -1.365 1.00 98.50 90 TYR A CA 1
ATOM 701 C C . TYR A 1 90 ? 6.121 2.991 -1.504 1.00 98.50 90 TYR A C 1
ATOM 703 O O . TYR A 1 90 ? 7.015 2.842 -2.340 1.00 98.50 90 TYR A O 1
ATOM 711 N N . HIS A 1 91 ? 5.698 2.014 -0.711 1.00 98.06 91 HIS A N 1
ATOM 712 C CA . HIS A 1 91 ? 6.087 0.619 -0.873 1.00 98.06 91 HIS A CA 1
ATOM 713 C C . HIS A 1 91 ? 4.876 -0.187 -1.332 1.00 98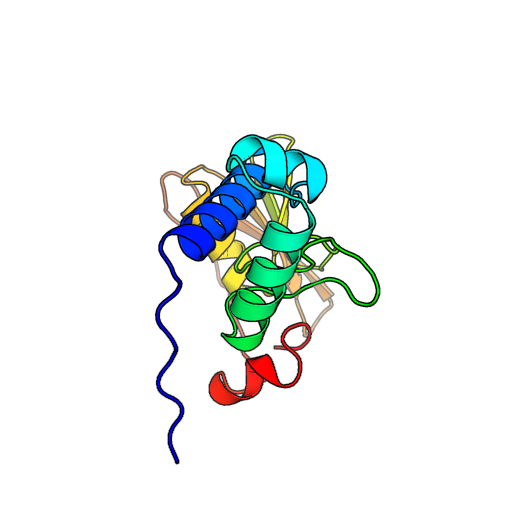.06 91 HIS A C 1
ATOM 715 O O . HIS A 1 91 ? 3.749 0.085 -0.912 1.00 98.06 91 HIS A O 1
ATOM 721 N N . ALA A 1 92 ? 5.116 -1.165 -2.194 1.00 97.06 92 ALA A N 1
ATOM 722 C CA . ALA A 1 92 ? 4.115 -2.104 -2.681 1.00 97.06 92 ALA A CA 1
ATOM 723 C C . ALA A 1 92 ? 4.480 -3.535 -2.282 1.00 97.06 92 ALA A C 1
ATOM 725 O O . ALA A 1 92 ? 5.647 -3.827 -2.022 1.00 97.06 92 ALA A O 1
ATOM 726 N N . ASN A 1 93 ? 3.507 -4.443 -2.225 1.00 93.19 93 ASN A N 1
ATOM 727 C CA . ASN A 1 93 ? 3.785 -5.805 -1.750 1.00 93.19 93 ASN A CA 1
ATOM 728 C C . ASN A 1 93 ? 4.586 -6.628 -2.765 1.00 93.19 93 ASN A C 1
ATOM 730 O O . ASN A 1 93 ? 5.445 -7.415 -2.380 1.00 93.19 93 ASN A O 1
ATOM 734 N N . CYS A 1 94 ? 4.339 -6.417 -4.058 1.00 93.94 94 CYS A N 1
ATOM 735 C CA . CYS A 1 94 ? 4.997 -7.132 -5.145 1.00 93.94 94 CYS A CA 1
ATOM 736 C C . CYS A 1 94 ? 5.194 -6.236 -6.380 1.00 93.94 94 CYS A C 1
ATOM 738 O O . CYS A 1 94 ? 4.748 -5.085 -6.418 1.00 93.94 94 CYS A O 1
ATOM 740 N N . ALA A 1 95 ? 5.835 -6.778 -7.421 1.00 94.19 95 ALA A N 1
ATOM 741 C CA . ALA A 1 95 ? 6.044 -6.068 -8.683 1.00 94.19 95 ALA A CA 1
ATOM 742 C C . ALA A 1 95 ? 4.723 -5.632 -9.339 1.00 94.19 95 ALA A C 1
ATOM 744 O O . ALA A 1 95 ? 4.639 -4.525 -9.862 1.00 94.19 95 ALA A O 1
ATOM 745 N N . TRP A 1 96 ? 3.688 -6.478 -9.286 1.00 94.50 96 TRP A N 1
ATOM 746 C CA . TRP A 1 96 ? 2.357 -6.161 -9.810 1.00 94.50 96 TRP A CA 1
ATOM 747 C C . TRP A 1 96 ? 1.691 -5.025 -9.027 1.00 94.50 96 TRP A C 1
ATOM 749 O O . TRP A 1 96 ? 1.237 -4.041 -9.615 1.00 94.50 96 TRP A O 1
ATOM 759 N N . ASP A 1 97 ? 1.705 -5.118 -7.69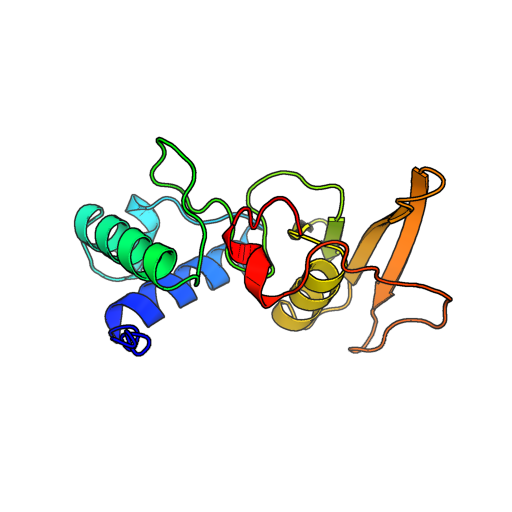8 1.00 96.44 97 ASP A N 1
ATOM 760 C CA . ASP A 1 97 ? 1.136 -4.096 -6.822 1.00 96.44 97 ASP A CA 1
ATOM 761 C C . ASP A 1 97 ? 1.835 -2.744 -6.997 1.00 96.44 97 ASP A C 1
ATOM 763 O O . ASP A 1 97 ? 1.178 -1.711 -6.921 1.00 96.44 97 ASP A O 1
ATOM 767 N N . ALA A 1 98 ? 3.129 -2.702 -7.323 1.00 97.06 98 ALA A N 1
ATOM 768 C CA . ALA A 1 98 ? 3.813 -1.435 -7.582 1.00 97.06 98 ALA A CA 1
ATOM 769 C C . ALA A 1 98 ? 3.152 -0.635 -8.718 1.00 97.06 98 ALA A C 1
ATOM 771 O O . ALA A 1 98 ? 2.955 0.573 -8.590 1.00 97.06 98 ALA A O 1
ATOM 772 N N . PHE A 1 99 ? 2.713 -1.296 -9.792 1.00 96.19 99 PHE A N 1
ATOM 773 C CA . PHE A 1 99 ? 1.930 -0.639 -10.844 1.00 96.19 99 PHE A CA 1
ATOM 774 C C . PHE A 1 99 ? 0.499 -0.325 -10.389 1.00 96.19 99 PHE A C 1
ATOM 776 O O . PHE A 1 99 ? -0.055 0.710 -10.763 1.00 96.19 99 PHE A O 1
ATOM 783 N N . GLY A 1 100 ? -0.081 -1.167 -9.530 1.00 97.00 100 GLY A N 1
ATOM 784 C CA . GLY A 1 100 ? -1.353 -0.890 -8.863 1.00 97.00 100 GLY A CA 1
ATOM 785 C C . GLY A 1 100 ? -1.323 0.400 -8.037 1.00 97.00 100 GLY A C 1
ATOM 786 O O . GLY A 1 100 ? -2.264 1.188 -8.107 1.00 97.00 100 GLY A O 1
ATOM 787 N N . VAL A 1 101 ? -0.240 0.664 -7.296 1.00 98.19 101 VAL A N 1
ATOM 788 C CA . VAL A 1 101 ? -0.061 1.913 -6.534 1.00 98.19 101 VAL A CA 1
ATOM 789 C C . VAL A 1 101 ? -0.129 3.114 -7.474 1.00 98.19 101 VAL A C 1
ATOM 791 O O . VAL A 1 101 ? -0.880 4.048 -7.204 1.00 98.19 101 VAL A O 1
ATOM 794 N N . VAL A 1 102 ? 0.588 3.076 -8.602 1.00 97.88 102 VAL A N 1
ATOM 795 C CA . VAL A 1 102 ? 0.556 4.156 -9.605 1.00 97.88 102 VAL A CA 1
ATOM 796 C C . VAL A 1 102 ? -0.866 4.384 -10.122 1.00 97.88 102 VAL A C 1
ATOM 798 O O . VAL A 1 102 ? -1.324 5.525 -10.181 1.00 97.88 102 VAL A O 1
ATOM 801 N N . ALA A 1 103 ? -1.596 3.305 -10.418 1.00 96.81 103 ALA A N 1
ATOM 802 C CA . ALA A 1 103 ? -2.984 3.385 -10.865 1.00 96.81 103 ALA A CA 1
ATOM 803 C C . ALA A 1 103 ? -3.918 4.003 -9.808 1.00 96.81 103 ALA A C 1
ATOM 805 O O . ALA A 1 103 ? -4.785 4.802 -10.157 1.00 96.81 103 ALA A O 1
ATOM 806 N N . VAL A 1 104 ? -3.732 3.682 -8.521 1.00 97.06 104 VAL A N 1
ATOM 807 C CA . VAL A 1 104 ? -4.510 4.283 -7.422 1.00 97.06 104 VAL A CA 1
ATOM 808 C C . VAL A 1 104 ? -4.179 5.768 -7.240 1.00 97.06 104 VAL A C 1
ATOM 810 O O . VAL A 1 104 ? -5.080 6.563 -6.972 1.00 97.06 104 VAL A O 1
ATOM 813 N N . LEU A 1 105 ? -2.909 6.159 -7.385 1.00 96.75 105 LEU A N 1
ATOM 814 C CA . LEU A 1 105 ? -2.491 7.561 -7.281 1.00 96.75 105 LEU A CA 1
ATOM 815 C C . LEU A 1 105 ? -2.990 8.403 -8.463 1.00 96.75 105 LEU A C 1
ATOM 817 O O . LEU A 1 105 ? -3.297 9.582 -8.275 1.00 96.75 105 LEU A O 1
ATOM 821 N N . GLY A 1 106 ? -3.076 7.812 -9.660 1.00 95.88 106 GLY A N 1
ATOM 822 C CA . GLY A 1 106 ? -3.509 8.496 -10.882 1.00 95.88 106 GLY A CA 1
ATOM 823 C C . GLY A 1 106 ? -2.558 9.620 -11.309 1.00 95.88 106 GLY A C 1
ATOM 824 O O . GLY A 1 106 ? -3.008 10.653 -11.806 1.00 95.88 106 GLY A O 1
ATOM 825 N N . ARG A 1 107 ? -1.258 9.451 -11.045 1.00 95.25 107 ARG A N 1
ATOM 826 C CA . ARG A 1 107 ? -0.192 10.440 -11.265 1.00 95.25 107 ARG A CA 1
ATOM 827 C C . ARG A 1 107 ? 1.006 9.792 -11.942 1.00 95.25 107 ARG A C 1
ATOM 829 O O . ARG A 1 107 ? 1.177 8.575 -11.875 1.00 95.25 107 ARG A O 1
ATOM 836 N N . ASP A 1 108 ? 1.848 10.628 -12.533 1.00 97.38 108 ASP A N 1
ATOM 837 C CA . ASP A 1 108 ? 3.133 10.197 -13.067 1.00 97.38 108 ASP A CA 1
ATOM 838 C C . 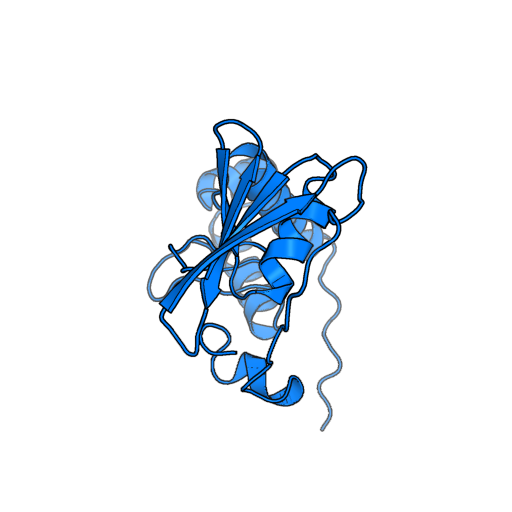ASP A 1 108 ? 4.044 9.742 -11.924 1.00 97.38 108 ASP A C 1
ATOM 840 O O . ASP A 1 108 ? 4.156 10.404 -10.891 1.00 97.38 108 ASP A O 1
ATOM 844 N N . ALA A 1 109 ? 4.684 8.591 -12.099 1.00 98.06 109 ALA A N 1
ATOM 845 C CA . ALA A 1 109 ? 5.483 7.971 -11.054 1.00 98.06 109 ALA A CA 1
ATOM 846 C C . ALA A 1 109 ? 6.587 7.090 -11.638 1.00 98.06 109 ALA A C 1
ATOM 848 O O . ALA A 1 109 ? 6.559 6.682 -12.801 1.00 98.06 109 ALA A O 1
ATOM 849 N N . THR A 1 110 ? 7.577 6.771 -10.808 1.00 98.12 110 THR A N 1
ATOM 850 C CA . THR A 1 110 ? 8.607 5.777 -11.132 1.00 98.12 110 THR A CA 1
ATOM 851 C C . THR A 1 110 ? 8.502 4.595 -10.186 1.00 98.12 110 THR A C 1
ATOM 853 O O . THR A 1 110 ? 8.667 4.757 -8.977 1.00 98.12 110 THR A O 1
ATOM 856 N N . VAL A 1 111 ? 8.296 3.402 -10.734 1.00 97.75 111 VAL A N 1
ATOM 857 C CA . VAL A 1 111 ? 8.444 2.139 -10.007 1.00 97.75 111 VAL A CA 1
ATOM 858 C C . VAL A 1 111 ? 9.921 1.756 -10.003 1.00 97.75 111 VAL A C 1
ATOM 860 O O . VAL A 1 111 ? 10.572 1.802 -11.047 1.00 97.75 111 VAL A O 1
ATOM 863 N N . ARG A 1 112 ? 10.465 1.375 -8.849 1.00 97.19 112 ARG A N 1
ATOM 864 C CA . ARG A 1 112 ? 11.824 0.844 -8.702 1.00 97.19 112 ARG A CA 1
ATOM 865 C C . ARG A 1 112 ? 11.787 -0.501 -8.005 1.00 97.19 112 ARG A C 1
ATOM 867 O O . ARG A 1 112 ? 11.081 -0.665 -7.015 1.00 97.19 112 ARG A O 1
ATOM 874 N N . CYS A 1 113 ? 12.583 -1.434 -8.505 1.00 95.44 113 CYS A N 1
ATOM 875 C CA . CYS A 1 113 ? 12.771 -2.731 -7.877 1.00 95.44 113 CYS A CA 1
ATOM 876 C C . CYS A 1 113 ? 14.151 -3.318 -8.177 1.00 95.44 113 CYS A C 1
ATOM 878 O O . CYS A 1 113 ? 15.018 -2.656 -8.761 1.00 95.44 113 CYS A O 1
ATOM 880 N N . ARG A 1 114 ? 14.372 -4.559 -7.744 1.00 93.81 114 ARG A N 1
ATOM 881 C CA . ARG A 1 114 ? 15.537 -5.361 -8.124 1.00 93.81 114 ARG A CA 1
ATOM 882 C C . ARG A 1 114 ? 15.090 -6.561 -8.939 1.00 93.81 114 ARG A C 1
ATOM 884 O O . ARG A 1 114 ? 14.079 -7.180 -8.619 1.00 93.81 114 ARG A O 1
ATOM 891 N N . CYS A 1 115 ? 15.862 -6.900 -9.963 1.00 92.00 115 CYS A N 1
ATOM 892 C CA . CYS A 1 115 ? 15.692 -8.150 -10.685 1.00 92.00 115 CYS A CA 1
ATOM 893 C C . CYS A 1 115 ? 15.900 -9.327 -9.722 1.00 92.00 115 CYS A C 1
ATOM 895 O O . CYS A 1 115 ? 16.927 -9.397 -9.049 1.00 92.00 115 CYS A O 1
ATOM 897 N N . ALA A 1 116 ? 14.942 -10.252 -9.666 1.00 89.88 116 ALA A N 1
ATOM 898 C CA . ALA A 1 116 ? 15.018 -11.411 -8.779 1.00 89.88 116 ALA A CA 1
ATOM 899 C C . ALA A 1 116 ? 16.085 -12.442 -9.204 1.00 89.88 116 ALA A C 1
ATOM 901 O O . ALA A 1 116 ? 16.490 -13.256 -8.382 1.00 89.88 116 ALA A O 1
ATOM 902 N N . ASP A 1 117 ? 16.542 -12.403 -10.462 1.00 91.38 117 ASP A N 1
ATOM 903 C CA . ASP A 1 117 ? 17.581 -13.298 -10.993 1.00 91.38 117 ASP A CA 1
ATOM 904 C C . ASP A 1 117 ? 18.998 -12.755 -10.728 1.00 91.38 117 ASP A C 1
ATOM 906 O O . ASP A 1 117 ? 19.812 -13.402 -10.074 1.00 91.38 117 ASP A O 1
ATOM 910 N N . CYS A 1 118 ? 19.286 -11.525 -11.173 1.00 93.38 118 CYS A N 1
ATOM 911 C CA . CYS A 1 118 ? 20.638 -10.950 -11.113 1.00 93.38 118 CYS A CA 1
ATOM 912 C C . CYS A 1 118 ? 20.842 -9.862 -10.040 1.00 93.38 118 CYS A C 1
ATOM 914 O O . CYS A 1 118 ? 21.971 -9.431 -9.808 1.00 93.38 118 CYS A O 1
ATOM 916 N N . GLY A 1 119 ? 19.777 -9.379 -9.390 1.00 93.56 119 GLY A N 1
ATOM 917 C CA . GLY A 1 119 ? 19.843 -8.336 -8.357 1.00 93.56 119 GLY A CA 1
ATOM 918 C C . GLY A 1 119 ? 20.030 -6.900 -8.868 1.00 93.56 119 GLY A C 1
ATOM 919 O O . GLY A 1 119 ? 20.072 -5.967 -8.055 1.00 93.56 119 GLY A O 1
ATOM 920 N N . GLU A 1 120 ? 20.129 -6.690 -10.184 1.00 94.44 120 GLU A N 1
ATOM 921 C CA . GLU A 1 120 ? 20.240 -5.351 -10.773 1.00 94.44 120 GLU A CA 1
ATOM 922 C C . GLU A 1 120 ? 19.028 -4.483 -10.445 1.00 94.44 120 GLU A C 1
ATOM 924 O O . GLU A 1 120 ? 17.896 -4.958 -10.346 1.00 94.44 120 GLU A O 1
ATOM 929 N N . ARG A 1 121 ? 19.268 -3.179 -10.282 1.00 93.94 121 ARG A N 1
ATOM 930 C CA . ARG A 1 121 ? 18.192 -2.214 -10.059 1.00 93.94 121 ARG A CA 1
ATOM 931 C C . ARG A 1 121 ? 17.476 -1.942 -11.370 1.00 93.94 121 ARG A C 1
ATOM 933 O O . ARG A 1 121 ? 18.104 -1.519 -12.335 1.00 93.94 121 ARG A O 1
ATOM 940 N N . VAL A 1 122 ? 16.162 -2.100 -11.352 1.00 94.38 122 VAL A N 1
ATOM 941 C CA . VAL A 1 122 ? 15.286 -1.829 -12.489 1.00 94.38 122 VAL A CA 1
ATOM 942 C C . VAL A 1 122 ? 14.368 -0.669 -12.129 1.00 94.38 122 VAL A C 1
ATOM 944 O O . VAL A 1 122 ? 13.941 -0.532 -10.979 1.00 94.38 122 VAL A O 1
ATOM 947 N N . ALA A 1 123 ? 14.095 0.196 -13.102 1.00 95.81 123 ALA A N 1
ATOM 948 C CA . ALA A 1 123 ? 13.185 1.316 -12.940 1.00 95.81 123 ALA A CA 1
ATOM 949 C C . ALA A 1 123 ? 12.256 1.424 -14.148 1.00 95.81 123 ALA A C 1
ATOM 951 O O . ALA A 1 123 ? 12.700 1.333 -15.289 1.00 95.81 123 ALA A O 1
ATOM 952 N N . PHE A 1 124 ? 10.980 1.665 -13.873 1.00 96.38 124 PHE A N 1
ATOM 953 C CA . PHE A 1 124 ? 9.933 1.829 -14.870 1.00 96.38 124 PHE A CA 1
ATOM 954 C C . PHE A 1 124 ? 9.240 3.165 -14.635 1.00 96.38 124 PHE A C 1
ATOM 956 O O . PHE A 1 124 ? 8.736 3.417 -13.538 1.00 96.38 124 PHE A O 1
ATOM 963 N N . ARG A 1 125 ? 9.225 4.031 -15.649 1.00 97.25 125 ARG A N 1
ATOM 964 C CA . ARG A 1 125 ? 8.545 5.326 -15.589 1.00 97.25 125 ARG A CA 1
ATOM 965 C C . ARG A 1 125 ? 7.158 5.207 -16.213 1.00 97.25 125 ARG A C 1
ATOM 967 O O . ARG A 1 125 ? 6.979 4.550 -17.237 1.00 97.25 125 ARG A O 1
ATOM 974 N N . ILE A 1 126 ? 6.181 5.814 -15.556 1.00 97.19 126 ILE A N 1
ATOM 975 C CA . ILE A 1 126 ? 4.795 5.869 -15.999 1.00 97.19 126 ILE A CA 1
ATOM 976 C C . ILE A 1 126 ? 4.428 7.339 -16.111 1.00 97.19 126 ILE A C 1
ATOM 978 O O . ILE A 1 126 ? 4.514 8.067 -15.124 1.00 97.19 126 ILE A O 1
ATOM 982 N N . GLU A 1 127 ? 4.031 7.752 -17.311 1.00 96.00 127 GLU A N 1
ATOM 983 C CA . GLU A 1 127 ? 3.634 9.124 -17.621 1.00 96.00 127 GLU A CA 1
ATOM 984 C C . GLU A 1 127 ? 2.327 9.137 -18.395 1.00 96.00 127 GLU A C 1
ATOM 986 O O . GLU A 1 127 ? 2.130 8.347 -19.323 1.00 96.00 127 GLU A O 1
ATOM 991 N N . HIS A 1 128 ? 1.413 10.032 -18.026 1.00 94.56 128 HIS A N 1
ATOM 992 C CA . HIS A 1 128 ? 0.100 10.156 -18.661 1.00 94.56 128 HIS A CA 1
ATOM 993 C C . HIS A 1 128 ? -0.648 8.809 -18.734 1.00 94.56 128 HIS A C 1
ATOM 995 O O . HIS A 1 128 ? -1.258 8.472 -19.754 1.00 94.56 128 HIS A O 1
ATOM 1001 N N . ASN A 1 129 ? -0.581 8.027 -17.647 1.00 91.94 129 ASN A N 1
ATOM 1002 C CA . ASN A 1 129 ? -1.129 6.667 -17.531 1.00 91.94 129 ASN A CA 1
ATOM 1003 C C . ASN A 1 129 ? -0.579 5.661 -18.559 1.00 91.94 129 ASN A C 1
ATOM 1005 O O . ASN A 1 129 ? -1.253 4.687 -18.903 1.00 91.94 129 ASN A O 1
ATOM 1009 N N . LYS A 1 130 ? 0.637 5.877 -19.065 1.00 93.94 130 LYS A N 1
ATOM 1010 C CA . LYS A 1 130 ? 1.324 4.951 -19.967 1.00 93.94 130 LYS A CA 1
ATOM 1011 C C . LYS A 1 130 ? 2.685 4.587 -19.409 1.00 93.94 130 LYS A C 1
ATOM 1013 O O . LYS A 1 130 ? 3.461 5.454 -19.025 1.00 93.94 130 LYS A O 1
ATOM 1018 N N . LEU A 1 131 ? 2.963 3.289 -19.391 1.00 94.06 131 LEU A N 1
ATOM 1019 C CA . LEU A 1 131 ? 4.300 2.777 -19.145 1.00 94.06 131 LEU A CA 1
ATOM 1020 C C . LEU A 1 131 ? 5.205 3.180 -20.313 1.00 94.06 131 LEU A C 1
ATOM 1022 O O . LEU A 1 131 ? 4.829 3.004 -21.475 1.00 94.06 131 LEU A O 1
ATOM 1026 N N . GLU A 1 132 ? 6.378 3.725 -20.010 1.00 93.25 132 GLU A N 1
ATOM 1027 C CA . GLU A 1 132 ? 7.380 3.979 -21.039 1.00 93.25 132 GLU A CA 1
ATOM 1028 C C . GLU A 1 132 ? 7.846 2.677 -21.701 1.00 93.25 132 GLU A C 1
ATOM 1030 O O . GLU A 1 132 ? 7.907 1.643 -21.033 1.00 93.25 132 GLU A O 1
ATOM 1035 N N . PRO A 1 133 ? 8.199 2.700 -22.999 1.00 87.69 133 PRO A N 1
ATOM 1036 C CA . PRO A 1 133 ? 8.704 1.515 -23.675 1.00 87.69 133 PRO A CA 1
ATOM 1037 C C . PRO A 1 133 ? 9.913 0.918 -22.947 1.00 87.69 133 PRO A C 1
ATOM 1039 O O . PRO A 1 133 ? 10.884 1.615 -22.657 1.00 87.69 133 PRO A O 1
ATOM 1042 N N . GLY A 1 134 ? 9.858 -0.384 -22.694 1.00 83.50 134 GLY A N 1
ATOM 1043 C CA . GLY A 1 134 ? 10.927 -1.135 -22.057 1.00 83.50 134 GLY A CA 1
ATOM 1044 C C . GLY A 1 134 ? 10.555 -2.606 -21.932 1.00 83.50 134 GLY A C 1
ATOM 1045 O O . GLY A 1 134 ? 9.378 -2.966 -22.008 1.00 83.50 134 GLY A O 1
ATOM 1046 N N . ASP A 1 135 ? 11.567 -3.442 -21.733 1.00 84.62 135 ASP A N 1
ATOM 1047 C CA . ASP A 1 135 ? 11.385 -4.869 -21.503 1.00 84.62 135 ASP A CA 1
ATOM 1048 C C . ASP A 1 135 ? 11.280 -5.137 -19.999 1.00 84.62 135 ASP A C 1
ATOM 1050 O O . ASP A 1 135 ? 12.091 -4.670 -19.198 1.00 84.62 135 ASP A O 1
ATOM 1054 N N . GLY A 1 136 ? 10.261 -5.892 -19.602 1.00 87.00 136 GLY A N 1
ATOM 1055 C CA . GLY A 1 136 ? 10.040 -6.273 -18.215 1.00 87.00 136 GLY A CA 1
ATOM 1056 C C . GLY A 1 136 ? 9.184 -7.527 -18.130 1.00 87.00 136 GLY A C 1
ATOM 1057 O O . GLY A 1 136 ? 8.231 -7.693 -18.889 1.00 87.00 136 GLY A O 1
ATOM 1058 N N . LEU A 1 137 ? 9.527 -8.411 -17.196 1.00 91.44 137 LEU A N 1
ATOM 1059 C CA . LEU A 1 137 ? 8.773 -9.625 -16.907 1.00 91.44 137 LEU A CA 1
ATOM 1060 C C . LEU A 1 137 ? 8.405 -9.637 -15.424 1.00 91.44 137 LEU A C 1
ATOM 1062 O O . LEU A 1 137 ? 9.282 -9.582 -14.564 1.00 91.44 137 LEU A O 1
ATOM 1066 N N . ILE A 1 138 ? 7.109 -9.737 -15.131 1.00 92.75 138 ILE A N 1
ATOM 1067 C CA . ILE A 1 138 ? 6.618 -10.026 -13.782 1.00 92.75 138 ILE A CA 1
ATOM 1068 C C . ILE A 1 138 ? 6.412 -11.534 -13.687 1.00 92.75 138 ILE A C 1
ATOM 1070 O O . ILE A 1 138 ? 5.662 -12.113 -14.473 1.00 92.75 138 ILE A O 1
ATOM 1074 N N . HIS A 1 139 ? 7.075 -12.162 -12.722 1.00 91.69 139 HIS A N 1
ATOM 1075 C CA . HIS A 1 139 ? 6.910 -13.577 -12.423 1.00 91.69 139 HIS A CA 1
ATOM 1076 C C . HIS A 1 139 ? 6.133 -13.735 -11.114 1.00 91.69 139 HIS A C 1
ATOM 1078 O O . HIS A 1 139 ? 6.548 -13.211 -10.086 1.00 91.69 139 HIS A O 1
ATOM 1084 N N . PHE A 1 140 ? 5.018 -14.463 -11.163 1.00 92.88 140 PHE A N 1
ATOM 1085 C CA . PHE A 1 140 ? 4.255 -14.855 -9.980 1.00 92.88 140 PHE A CA 1
ATOM 1086 C C . PHE A 1 140 ? 4.706 -16.249 -9.554 1.00 92.88 140 PHE A C 1
ATOM 1088 O O . PHE A 1 140 ? 4.371 -17.236 -10.211 1.00 92.88 140 PHE A O 1
ATOM 1095 N N . VAL A 1 141 ? 5.506 -16.318 -8.490 1.00 91.56 141 VAL A N 1
ATOM 1096 C CA . VAL A 1 141 ? 6.096 -17.578 -8.016 1.00 91.56 141 VAL A CA 1
ATOM 1097 C C . VAL A 1 141 ? 5.046 -18.426 -7.300 1.00 91.56 141 VAL A C 1
ATOM 1099 O O . VAL A 1 141 ? 5.066 -19.655 -7.405 1.00 91.56 141 VAL A O 1
ATOM 1102 N N . VAL A 1 142 ? 4.108 -17.785 -6.598 1.00 94.00 142 VAL A N 1
ATOM 1103 C CA . VAL A 1 142 ? 3.009 -18.462 -5.910 1.00 94.00 142 VAL A CA 1
ATOM 1104 C C . VAL A 1 142 ? 1.727 -18.366 -6.750 1.00 94.00 142 VAL A C 1
ATOM 1106 O O . VAL A 1 142 ? 1.369 -17.284 -7.219 1.00 94.00 142 VAL A O 1
ATOM 1109 N N . PRO A 1 143 ? 0.981 -19.472 -6.945 1.00 94.00 143 PRO A N 1
ATOM 1110 C CA . PRO A 1 143 ? -0.332 -19.421 -7.582 1.00 94.00 143 PRO A CA 1
ATOM 1111 C C . PRO A 1 143 ? -1.301 -18.512 -6.818 1.00 94.00 143 PRO A C 1
ATOM 1113 O O . PRO A 1 143 ? -1.417 -18.627 -5.602 1.00 94.00 143 PRO A O 1
ATOM 1116 N N . ALA A 1 144 ? -2.081 -17.690 -7.527 1.00 91.50 144 ALA A N 1
ATOM 1117 C CA . ALA A 1 144 ? -2.917 -16.658 -6.901 1.00 91.50 144 ALA A CA 1
ATOM 1118 C C . ALA A 1 144 ? -3.896 -17.160 -5.823 1.00 91.50 144 ALA A C 1
ATOM 1120 O O . ALA A 1 144 ? -4.126 -16.488 -4.823 1.00 91.50 144 ALA A O 1
ATOM 1121 N N . HIS A 1 145 ? -4.429 -18.377 -5.973 1.00 93.56 145 HIS A N 1
ATOM 1122 C CA . HIS A 1 145 ? -5.323 -18.987 -4.980 1.00 93.56 145 HIS A CA 1
ATOM 1123 C C . HIS A 1 145 ? -4.637 -19.340 -3.646 1.00 93.56 145 HIS A C 1
ATOM 1125 O O . HIS A 1 145 ? -5.326 -19.691 -2.695 1.00 93.56 145 HIS A O 1
ATOM 1131 N N . ARG A 1 146 ? -3.301 -19.264 -3.584 1.00 94.62 146 ARG A N 1
ATOM 1132 C CA . ARG A 1 146 ? -2.469 -19.516 -2.400 1.00 94.62 146 ARG A CA 1
ATOM 1133 C C . ARG A 1 146 ? -1.823 -18.261 -1.824 1.00 94.62 146 ARG A C 1
ATOM 1135 O O . ARG A 1 146 ? -1.134 -18.359 -0.818 1.00 94.62 146 ARG A O 1
ATOM 1142 N N . TRP A 1 147 ? -2.024 -17.089 -2.428 1.00 93.19 147 TRP A N 1
ATOM 1143 C CA . TRP A 1 147 ? -1.381 -15.859 -1.955 1.00 93.19 147 TRP A CA 1
ATOM 1144 C C . TRP A 1 147 ? -1.696 -15.546 -0.494 1.00 93.19 147 TRP A C 1
ATOM 1146 O O . TRP A 1 147 ? -0.840 -15.048 0.212 1.00 93.19 147 TRP A O 1
ATOM 1156 N N . TRP A 1 148 ? -2.883 -15.897 -0.005 1.00 92.56 148 TRP A N 1
ATOM 1157 C CA . TRP A 1 148 ? -3.255 -15.657 1.389 1.00 92.56 148 TRP A CA 1
ATOM 1158 C C . TRP A 1 148 ? -2.684 -16.667 2.394 1.00 92.56 148 TRP A C 1
ATOM 1160 O O . TRP A 1 148 ? -2.825 -16.442 3.592 1.00 92.56 148 TRP A O 1
ATOM 1170 N N . ASP A 1 149 ? -1.993 -17.723 1.939 1.00 93.06 149 ASP A N 1
ATOM 1171 C CA . ASP A 1 149 ? -1.201 -18.586 2.830 1.00 93.06 149 ASP A CA 1
ATOM 1172 C C . ASP A 1 149 ? -0.073 -17.772 3.496 1.00 93.06 149 ASP A C 1
ATOM 1174 O O . ASP A 1 149 ? 0.211 -17.943 4.681 1.00 93.06 149 ASP A O 1
ATOM 1178 N N . ASP A 1 150 ? 0.554 -16.880 2.721 1.00 89.88 150 ASP A N 1
ATOM 1179 C CA . ASP A 1 150 ? 1.511 -15.868 3.168 1.00 89.88 150 ASP A CA 1
ATOM 1180 C C . ASP A 1 150 ? 1.550 -14.726 2.142 1.00 89.88 150 ASP A C 1
ATOM 1182 O O . ASP A 1 150 ? 2.335 -14.732 1.202 1.00 89.88 150 ASP A O 1
ATOM 1186 N N . ILE A 1 151 ? 0.698 -13.717 2.321 1.00 88.50 151 ILE A N 1
ATOM 1187 C CA . ILE A 1 151 ? 0.557 -12.604 1.361 1.00 88.50 151 ILE A CA 1
ATOM 1188 C C . ILE A 1 151 ? 1.806 -11.717 1.275 1.00 88.50 151 ILE A C 1
ATOM 1190 O O . ILE A 1 151 ? 1.953 -10.922 0.348 1.00 88.50 151 ILE A O 1
ATOM 1194 N N . ILE A 1 152 ? 2.730 -11.859 2.228 1.00 85.50 152 ILE A N 1
ATOM 1195 C CA . ILE A 1 152 ? 4.028 -11.184 2.192 1.00 85.50 152 ILE A CA 1
ATOM 1196 C C . ILE A 1 152 ? 4.960 -11.897 1.196 1.00 85.50 152 ILE A C 1
ATOM 1198 O O . ILE A 1 152 ? 5.855 -11.261 0.638 1.00 85.50 152 ILE A O 1
ATOM 1202 N N . PHE A 1 153 ? 4.734 -13.188 0.938 1.00 87.25 153 PHE A N 1
ATOM 1203 C CA . PHE A 1 153 ? 5.473 -14.015 -0.009 1.00 87.25 153 PHE A CA 1
ATOM 1204 C C . PHE A 1 153 ? 4.555 -14.498 -1.146 1.00 87.25 153 PHE A C 1
ATOM 1206 O O . PHE A 1 153 ? 3.921 -15.551 -1.064 1.00 87.25 153 PHE A O 1
ATOM 1213 N N . THR A 1 154 ? 4.500 -13.724 -2.233 1.00 79.81 154 THR A N 1
ATOM 1214 C CA . THR A 1 154 ? 3.659 -14.002 -3.416 1.00 79.81 154 THR A CA 1
ATOM 1215 C C . THR A 1 154 ? 4.457 -14.137 -4.706 1.00 79.81 154 THR A C 1
ATOM 1217 O O . THR A 1 154 ? 5.552 -13.538 -4.793 1.00 79.81 154 THR A O 1
#